Protein AF-A0A534MTS1-F1 (afdb_monomer_lite)

Secondary structure (DSSP, 8-state):
----SSSSS---------------S------EEEEEEEE-GGG-EEEEEEEETTEEEEEEE--SSS---EEEEEEEEEEEEEEEEE-TT--EEEEEEEEEEEEEEEEE--------S-SSS---S--

Sequence (127 aa):
MAAFVVAAMVFVPLGIVGTASAASPTRNLAPVVIGPVSTDRFGGGDFVGVKAGDALFGVRYGTTAHPNDVVIFAEYKRFLGGADIVDARGDHLATRGIPVYTVLAQSLSRFIEFRQVNATDGFDLTS

Radius of gyration: 24.83 Å; chains: 1; bounding box: 71×48×71 Å

Structure (mmCIF, N/CA/C/O backbone):
data_AF-A0A534MTS1-F1
#
_entry.id   AF-A0A534MTS1-F1
#
loop_
_atom_site.group_PDB
_atom_site.id
_atom_site.type_symbol
_atom_site.label_atom_id
_atom_site.label_alt_id
_atom_site.label_comp_id
_atom_site.label_asym_id
_atom_site.label_entity_id
_atom_site.label_seq_id
_atom_site.pdbx_PDB_ins_code
_atom_site.Cartn_x
_atom_site.Cartn_y
_atom_site.Cartn_z
_atom_site.occupancy
_atom_site.B_iso_or_equiv
_atom_site.auth_seq_id
_atom_site.auth_comp_id
_atom_site.auth_asym_id
_atom_site.auth_atom_id
_atom_site.pdbx_PDB_model_num
ATOM 1 N N . MET A 1 1 ? 51.412 -31.009 16.723 1.00 38.75 1 MET A N 1
ATOM 2 C CA . MET A 1 1 ? 51.266 -30.601 15.311 1.00 38.75 1 MET A CA 1
ATOM 3 C C . MET A 1 1 ? 49.807 -30.790 14.922 1.00 38.75 1 MET A C 1
ATOM 5 O O . MET A 1 1 ? 49.416 -31.880 14.544 1.00 38.75 1 MET A O 1
ATOM 9 N N . ALA A 1 2 ? 48.988 -29.764 15.139 1.00 34.81 2 ALA A N 1
ATOM 10 C CA . ALA A 1 2 ? 47.583 -29.719 14.734 1.00 34.81 2 ALA A CA 1
ATOM 11 C C . ALA A 1 2 ? 47.332 -28.294 14.231 1.00 34.81 2 ALA A C 1
ATOM 13 O O . ALA A 1 2 ? 46.774 -27.446 14.918 1.00 34.81 2 ALA A O 1
ATOM 14 N N . ALA A 1 3 ? 47.919 -28.008 13.074 1.00 44.94 3 ALA A N 1
ATOM 15 C CA . ALA A 1 3 ? 47.642 -26.813 12.299 1.00 44.94 3 ALA A CA 1
ATOM 16 C C . ALA A 1 3 ? 46.619 -27.195 11.222 1.00 44.94 3 ALA A C 1
ATOM 18 O O . ALA A 1 3 ? 46.669 -28.314 10.720 1.00 44.94 3 ALA A O 1
ATOM 19 N N . PHE A 1 4 ? 45.758 -26.241 10.863 1.00 45.22 4 PHE A N 1
ATOM 20 C CA . PHE A 1 4 ? 44.795 -26.271 9.752 1.00 45.22 4 PHE A CA 1
ATOM 21 C C . PHE A 1 4 ? 43.437 -26.947 9.981 1.00 45.22 4 PHE A C 1
ATOM 23 O O . PHE A 1 4 ? 43.158 -27.980 9.390 1.00 45.22 4 PHE A O 1
ATOM 30 N N . VAL A 1 5 ? 42.524 -26.278 10.703 1.00 46.72 5 VAL A N 1
ATOM 31 C CA . VAL A 1 5 ? 41.071 -26.377 10.399 1.00 46.72 5 VAL A CA 1
ATOM 32 C C . VAL A 1 5 ? 40.339 -25.012 10.416 1.00 46.72 5 VAL A C 1
ATOM 34 O O . VAL A 1 5 ? 39.176 -24.927 10.050 1.00 46.72 5 VAL A O 1
ATOM 37 N N . VAL A 1 6 ? 40.984 -23.883 10.738 1.00 46.72 6 VAL A N 1
ATOM 38 C CA . VAL A 1 6 ? 40.251 -22.605 10.946 1.00 46.72 6 VAL A CA 1
ATOM 39 C C . VAL A 1 6 ? 40.019 -21.771 9.664 1.00 46.72 6 VAL A C 1
ATOM 41 O O . VAL A 1 6 ? 39.351 -20.746 9.704 1.00 46.72 6 VAL A O 1
ATOM 44 N N . ALA A 1 7 ? 40.478 -22.197 8.486 1.00 42.94 7 ALA A N 1
ATOM 45 C CA . ALA A 1 7 ? 40.510 -21.327 7.297 1.00 42.94 7 ALA A CA 1
ATOM 46 C C . ALA A 1 7 ? 39.440 -21.605 6.214 1.00 42.94 7 ALA A C 1
ATOM 48 O O . ALA A 1 7 ? 39.668 -21.271 5.056 1.00 42.94 7 ALA A O 1
ATOM 49 N N . ALA A 1 8 ? 38.290 -22.208 6.545 1.00 45.56 8 ALA A N 1
ATOM 50 C CA . ALA A 1 8 ? 37.270 -22.571 5.540 1.00 45.56 8 ALA A CA 1
ATOM 51 C C . ALA A 1 8 ? 35.892 -21.893 5.703 1.00 45.56 8 ALA A C 1
ATOM 53 O O . ALA A 1 8 ? 34.987 -22.181 4.927 1.00 45.56 8 ALA A O 1
ATOM 54 N N . MET A 1 9 ? 35.710 -20.977 6.664 1.00 39.56 9 MET A N 1
ATOM 55 C CA . MET A 1 9 ? 34.410 -20.315 6.904 1.00 39.56 9 MET A CA 1
ATOM 56 C C . MET A 1 9 ? 34.397 -18.794 6.691 1.00 39.56 9 MET A C 1
ATOM 58 O O . MET A 1 9 ? 33.405 -18.141 6.999 1.00 39.56 9 MET A O 1
ATOM 62 N N . VAL A 1 10 ? 35.457 -18.217 6.116 1.00 44.12 10 VAL A N 1
ATOM 63 C CA . VAL A 1 10 ? 35.517 -16.780 5.785 1.00 44.12 10 VAL A CA 1
ATOM 64 C C . VAL A 1 10 ? 35.677 -16.593 4.277 1.00 44.12 10 VAL A C 1
ATOM 66 O O . VAL A 1 10 ? 36.637 -16.015 3.790 1.00 44.12 10 VAL A O 1
ATOM 69 N N . PHE A 1 11 ? 34.714 -17.113 3.525 1.00 40.34 11 PHE A N 1
ATOM 70 C CA . PHE A 1 11 ? 34.435 -16.665 2.162 1.00 40.34 11 PHE A CA 1
ATOM 71 C C . PHE A 1 11 ? 32.925 -16.478 2.036 1.00 40.34 11 PHE A C 1
ATOM 73 O O . PHE A 1 11 ? 32.231 -17.203 1.330 1.00 40.34 11 PHE A O 1
ATOM 80 N N . VAL A 1 12 ? 32.402 -15.489 2.767 1.00 47.72 12 VAL A N 1
ATOM 81 C CA . VAL A 1 12 ? 31.161 -14.835 2.347 1.00 47.72 12 VAL A CA 1
ATOM 82 C C . VAL A 1 12 ? 31.490 -14.202 0.996 1.00 47.72 12 VAL A C 1
ATOM 84 O O . VAL A 1 12 ? 32.413 -13.383 0.943 1.00 47.72 12 VAL A O 1
ATOM 87 N N . PRO A 1 13 ? 30.822 -14.570 -0.108 1.00 47.72 13 PRO A N 1
ATOM 88 C CA . PRO A 1 13 ? 31.046 -13.874 -1.356 1.00 47.72 13 PRO A CA 1
ATOM 89 C C . PRO A 1 13 ? 30.561 -12.436 -1.160 1.00 47.72 13 PRO A C 1
ATOM 91 O O . PRO A 1 13 ? 29.363 -12.165 -1.121 1.00 47.72 13 PRO A O 1
ATOM 94 N N . LEU A 1 14 ? 31.507 -11.500 -1.056 1.00 50.38 14 LEU A N 1
ATOM 95 C CA . LEU A 1 14 ? 31.320 -10.061 -1.272 1.00 50.38 14 LEU A CA 1
ATOM 96 C C . LEU A 1 14 ? 31.020 -9.797 -2.761 1.00 50.38 14 LEU A C 1
ATOM 98 O O . LEU A 1 14 ? 31.646 -8.974 -3.418 1.00 50.38 14 LEU A O 1
ATOM 102 N N . GLY A 1 15 ? 30.057 -10.534 -3.309 1.00 42.66 15 GLY A N 1
ATOM 103 C CA . GLY A 1 15 ? 29.526 -10.368 -4.650 1.00 42.66 15 GLY A CA 1
ATOM 104 C C . GLY A 1 15 ? 28.325 -9.437 -4.623 1.00 42.66 15 GLY A C 1
ATOM 105 O O . GLY A 1 15 ? 27.246 -9.825 -5.057 1.00 42.66 15 GLY A O 1
ATOM 106 N N . ILE A 1 16 ? 28.488 -8.212 -4.114 1.00 50.66 16 ILE A N 1
ATOM 107 C CA . ILE A 1 16 ? 27.554 -7.132 -4.452 1.00 50.66 16 ILE A CA 1
ATOM 108 C C . ILE A 1 16 ? 27.946 -6.682 -5.860 1.00 50.66 16 ILE A C 1
ATOM 110 O O . ILE A 1 16 ? 28.672 -5.711 -6.060 1.00 50.66 16 ILE A O 1
ATOM 114 N N . VAL A 1 17 ? 27.525 -7.477 -6.843 1.00 46.84 17 VAL A N 1
ATOM 115 C CA . VAL A 1 17 ? 27.539 -7.094 -8.253 1.00 46.84 17 VAL A CA 1
ATOM 116 C C . VAL A 1 17 ? 26.692 -5.828 -8.363 1.00 46.84 17 VAL A C 1
ATOM 118 O O . VAL A 1 17 ? 25.575 -5.776 -7.846 1.00 46.84 17 VAL A O 1
ATOM 121 N N . GLY A 1 18 ? 27.280 -4.787 -8.953 1.00 45.81 18 GLY A N 1
ATOM 122 C CA . GLY A 1 18 ? 26.761 -3.424 -8.949 1.00 45.81 18 GLY A CA 1
ATOM 123 C C . GLY A 1 18 ? 25.268 -3.348 -9.259 1.00 45.81 18 GLY A C 1
ATOM 124 O O . GLY A 1 18 ? 24.800 -3.807 -10.298 1.00 45.81 18 GLY A O 1
ATOM 125 N N . THR A 1 19 ? 24.511 -2.726 -8.358 1.00 49.38 19 THR A N 1
ATOM 126 C CA . THR A 1 19 ? 23.128 -2.353 -8.632 1.00 49.38 19 THR A CA 1
ATOM 127 C C . THR A 1 19 ? 23.145 -1.223 -9.655 1.00 49.38 19 THR A C 1
ATOM 129 O O . THR A 1 19 ? 23.288 -0.054 -9.293 1.00 49.38 19 THR A O 1
ATOM 132 N N . ALA A 1 20 ? 23.004 -1.552 -10.938 1.00 46.97 20 ALA A N 1
ATOM 133 C CA . ALA A 1 20 ? 22.592 -0.565 -11.922 1.00 46.97 20 ALA A CA 1
ATOM 134 C C . ALA A 1 20 ? 21.209 -0.046 -11.490 1.00 46.97 20 ALA A C 1
ATOM 136 O O . ALA A 1 20 ? 20.195 -0.735 -11.610 1.00 46.97 20 ALA A O 1
ATOM 137 N N . SER A 1 21 ? 21.176 1.150 -10.900 1.00 48.97 21 SER A N 1
ATOM 138 C CA . SER A 1 21 ? 19.931 1.840 -10.576 1.00 48.97 21 SER A CA 1
ATOM 139 C C . SER A 1 21 ? 19.308 2.318 -11.884 1.00 48.97 21 SER A C 1
ATOM 141 O O . SER A 1 21 ? 19.618 3.398 -12.375 1.00 48.97 21 SER A O 1
ATOM 143 N N . ALA A 1 22 ? 18.413 1.514 -12.456 1.00 52.28 22 ALA A N 1
ATOM 144 C CA . ALA A 1 22 ? 17.548 1.919 -13.563 1.00 52.28 22 ALA A CA 1
ATOM 145 C C . ALA A 1 22 ? 16.346 2.751 -13.064 1.00 52.28 22 ALA A C 1
ATOM 147 O O . ALA A 1 22 ? 15.226 2.611 -13.558 1.00 52.28 22 ALA A O 1
ATOM 148 N N . ALA A 1 23 ? 16.539 3.579 -12.032 1.00 57.41 23 ALA A N 1
ATOM 149 C CA . ALA A 1 23 ? 15.511 4.506 -11.588 1.00 57.41 23 ALA A CA 1
ATOM 150 C C . ALA A 1 23 ? 15.389 5.629 -12.627 1.00 57.41 23 ALA A C 1
ATOM 152 O O . ALA A 1 23 ? 16.346 6.364 -12.864 1.00 57.41 23 ALA A O 1
ATOM 153 N N . SER A 1 24 ? 14.220 5.766 -13.261 1.00 56.28 24 SER A N 1
ATOM 154 C CA . SER A 1 24 ? 13.962 6.890 -14.165 1.00 56.28 24 SER A CA 1
ATOM 155 C C . SER A 1 24 ? 14.163 8.222 -13.423 1.00 56.28 24 SER A C 1
ATOM 157 O O . SER A 1 24 ? 13.580 8.398 -12.350 1.00 56.28 24 SER A O 1
ATOM 159 N N . PRO A 1 25 ? 14.929 9.178 -13.985 1.00 57.19 25 PRO A N 1
ATOM 160 C CA . PRO A 1 25 ? 15.266 10.437 -13.315 1.00 57.19 25 PRO A CA 1
ATOM 161 C C . PRO A 1 25 ? 14.071 11.393 -13.149 1.00 57.19 25 PRO A C 1
ATOM 163 O O . PRO A 1 25 ? 14.169 12.381 -12.429 1.00 57.19 25 PRO A O 1
ATOM 166 N N . THR A 1 26 ? 12.924 11.101 -13.770 1.00 63.22 26 THR A N 1
ATOM 167 C CA . THR A 1 26 ? 11.720 11.941 -13.728 1.00 63.22 26 THR A CA 1
ATOM 168 C C . THR A 1 26 ? 10.575 11.197 -13.038 1.00 63.22 26 THR A C 1
ATOM 170 O O . THR A 1 26 ? 9.680 10.662 -13.689 1.00 63.22 26 THR A O 1
ATOM 173 N N . ARG A 1 27 ? 10.598 11.121 -11.702 1.00 70.25 27 ARG A N 1
ATOM 174 C CA . ARG A 1 27 ? 9.444 10.643 -10.918 1.00 70.25 27 ARG A CA 1
ATOM 175 C C . ARG A 1 27 ? 8.586 11.832 -10.494 1.00 70.25 27 ARG A C 1
ATOM 177 O O . ARG A 1 27 ? 9.080 12.742 -9.837 1.00 70.25 27 ARG A O 1
ATOM 184 N N . ASN A 1 28 ? 7.294 11.795 -10.817 1.00 80.44 28 ASN A N 1
ATOM 185 C CA . ASN A 1 28 ? 6.330 12.709 -10.214 1.00 80.44 28 ASN A CA 1
ATOM 186 C C . ASN A 1 28 ? 6.113 12.308 -8.747 1.00 80.44 28 ASN A C 1
ATOM 188 O O . ASN A 1 28 ? 5.611 11.219 -8.464 1.00 80.44 28 ASN A O 1
ATOM 192 N N . LEU A 1 29 ? 6.524 13.182 -7.829 1.00 88.38 29 LEU A N 1
ATOM 193 C CA . LEU A 1 29 ? 6.405 12.992 -6.382 1.00 88.38 29 LEU A CA 1
ATOM 194 C C . LEU A 1 29 ? 5.263 13.816 -5.774 1.00 88.38 29 LEU A C 1
ATOM 196 O O . LEU A 1 29 ? 5.172 13.904 -4.552 1.00 88.38 29 LEU A O 1
ATOM 200 N N . ALA A 1 30 ? 4.397 14.418 -6.597 1.00 94.50 30 ALA A N 1
ATOM 201 C CA . ALA A 1 30 ? 3.205 15.088 -6.100 1.00 94.50 30 ALA A CA 1
ATOM 202 C C . ALA A 1 30 ? 2.332 14.077 -5.328 1.00 94.50 30 ALA A C 1
ATOM 204 O O . ALA A 1 30 ? 1.976 13.034 -5.890 1.00 94.50 30 ALA A O 1
ATOM 205 N N . PRO A 1 31 ? 2.013 14.344 -4.049 1.00 94.62 31 PRO A N 1
ATOM 206 C CA . PRO A 1 31 ? 1.224 13.431 -3.243 1.00 94.62 31 PRO A CA 1
ATOM 207 C C . PRO A 1 31 ? -0.230 13.415 -3.715 1.00 94.62 31 PRO A C 1
ATOM 209 O O . PRO A 1 31 ? -0.831 14.457 -3.973 1.00 94.62 31 PRO A O 1
ATOM 212 N N . VAL A 1 32 ? -0.807 12.221 -3.779 1.00 96.44 32 VAL A N 1
ATOM 213 C CA . VAL A 1 32 ? -2.218 11.987 -4.084 1.00 96.44 32 VAL A CA 1
ATOM 214 C C . VAL A 1 32 ? -2.839 11.242 -2.915 1.00 96.44 32 VAL A C 1
ATOM 216 O O . VAL A 1 32 ? -2.359 10.175 -2.529 1.00 96.44 32 VAL A O 1
ATOM 219 N N . VAL A 1 33 ? -3.907 11.805 -2.355 1.00 97.12 33 VAL A N 1
ATOM 220 C CA . VAL A 1 33 ? -4.706 11.142 -1.321 1.00 97.12 33 VAL A CA 1
ATOM 221 C C . VAL A 1 33 ? -5.595 10.093 -1.983 1.00 97.12 33 VAL A C 1
ATOM 223 O O . VAL A 1 33 ? -6.220 10.350 -3.011 1.00 97.12 33 VAL A O 1
ATOM 226 N N . ILE A 1 34 ? -5.635 8.906 -1.395 1.00 95.44 34 ILE A N 1
ATOM 227 C CA . ILE A 1 34 ? -6.459 7.781 -1.819 1.00 95.44 34 ILE A CA 1
ATOM 228 C C . ILE A 1 34 ? -7.447 7.484 -0.697 1.00 95.44 34 ILE A C 1
ATOM 230 O O . ILE A 1 34 ? -7.060 7.414 0.469 1.00 95.44 34 ILE A O 1
ATOM 234 N N . GLY A 1 35 ? -8.698 7.236 -1.065 1.00 91.81 35 GLY A N 1
ATOM 235 C CA . GLY A 1 35 ? -9.696 6.698 -0.156 1.00 91.81 35 GLY A CA 1
ATOM 236 C C . GLY A 1 35 ? -10.695 7.721 0.394 1.00 91.81 35 GLY A C 1
ATOM 237 O O . GLY A 1 35 ? -10.551 8.921 0.152 1.00 91.81 35 GLY A O 1
ATOM 238 N N . PRO A 1 36 ? -11.719 7.236 1.118 1.00 93.69 36 PRO A N 1
ATOM 239 C CA . PRO A 1 36 ? -11.899 5.836 1.512 1.00 93.69 36 PRO A CA 1
ATOM 240 C C . PRO A 1 36 ? -12.243 4.924 0.329 1.00 93.69 36 PRO A C 1
ATOM 242 O O . PRO A 1 36 ? -13.067 5.276 -0.512 1.00 93.69 36 PRO A O 1
ATOM 245 N N . VAL A 1 37 ? -11.581 3.769 0.244 1.00 96.06 37 VAL A N 1
ATOM 246 C CA . VAL A 1 37 ? -11.873 2.732 -0.758 1.00 96.06 37 VAL A CA 1
ATOM 247 C C . VAL A 1 37 ? -11.799 1.349 -0.126 1.00 96.06 37 VAL A C 1
ATOM 249 O O . VAL A 1 37 ? -10.922 1.083 0.700 1.00 96.06 37 VAL A O 1
ATOM 252 N N . SER A 1 38 ? -12.696 0.461 -0.544 1.00 96.25 38 SER A N 1
ATOM 253 C CA . SER A 1 38 ? -12.702 -0.924 -0.083 1.00 96.25 38 SER A CA 1
ATOM 254 C C . SER A 1 38 ? -11.512 -1.710 -0.617 1.00 96.25 38 SER A C 1
ATOM 256 O O . SER A 1 38 ? -11.022 -1.478 -1.726 1.00 96.25 38 SER A O 1
ATOM 258 N N . THR A 1 39 ? -11.032 -2.651 0.190 1.00 94.62 39 THR A N 1
ATOM 259 C CA . THR A 1 39 ? -9.871 -3.482 -0.119 1.00 94.62 39 THR A CA 1
ATOM 260 C C . THR A 1 39 ? -10.033 -4.884 0.455 1.00 94.62 39 THR A C 1
ATOM 262 O O . THR A 1 39 ? -10.752 -5.092 1.426 1.00 94.62 39 THR A O 1
ATOM 265 N N . ASP A 1 40 ? -9.332 -5.841 -0.142 1.00 94.75 40 ASP A N 1
ATOM 266 C CA . ASP A 1 40 ? -9.086 -7.193 0.364 1.00 94.75 40 ASP A CA 1
ATOM 267 C C . ASP A 1 40 ? -7.742 -7.297 1.118 1.00 94.75 40 ASP A C 1
ATOM 269 O O . ASP A 1 40 ? -7.444 -8.304 1.769 1.00 94.75 40 ASP A O 1
ATOM 273 N N . ARG A 1 41 ? -6.918 -6.239 1.079 1.00 90.12 41 ARG A N 1
ATOM 274 C CA . ARG A 1 41 ? -5.589 -6.229 1.693 1.00 90.12 41 ARG A CA 1
ATOM 275 C C . ARG A 1 41 ? -5.677 -6.414 3.200 1.00 90.12 41 ARG A C 1
ATOM 277 O O . ARG A 1 41 ? -6.502 -5.822 3.898 1.00 90.12 41 ARG A O 1
ATOM 284 N N . PHE A 1 42 ? -4.742 -7.210 3.710 1.00 91.88 42 PHE A N 1
ATOM 285 C CA . PHE A 1 42 ? -4.588 -7.495 5.133 1.00 91.88 42 PHE A CA 1
ATOM 286 C C . PHE A 1 42 ? -5.843 -8.105 5.788 1.00 91.88 42 PHE A C 1
ATOM 288 O O . PHE A 1 42 ? -5.994 -7.965 6.990 1.00 91.88 42 PHE A O 1
ATOM 295 N N . GLY A 1 43 ? -6.747 -8.759 5.052 1.00 90.62 43 GLY A N 1
ATOM 296 C CA . GLY A 1 43 ? -7.994 -9.310 5.615 1.00 90.62 43 GLY A CA 1
ATOM 297 C C . GLY A 1 43 ? -9.236 -8.452 5.358 1.00 90.62 43 GLY A C 1
ATOM 298 O O . GLY A 1 43 ? -10.329 -8.808 5.791 1.00 90.62 43 GLY A O 1
ATOM 299 N N . GLY A 1 44 ? -9.075 -7.350 4.626 1.00 93.62 44 GLY A N 1
ATOM 300 C CA . GLY A 1 44 ? -10.160 -6.550 4.078 1.00 93.62 44 GLY A CA 1
ATOM 301 C C . GLY A 1 44 ? -10.694 -5.444 4.987 1.00 93.62 44 GLY A C 1
ATOM 302 O O . GLY A 1 44 ? -10.197 -5.224 6.092 1.00 93.62 44 GLY A O 1
ATOM 303 N N . GLY A 1 45 ? -11.696 -4.720 4.495 1.00 95.50 45 GLY A N 1
ATOM 304 C CA . GLY A 1 45 ? -12.204 -3.480 5.087 1.00 95.50 45 GLY A CA 1
ATOM 305 C C . GLY A 1 45 ? -12.029 -2.321 4.113 1.00 95.50 45 GLY A C 1
ATOM 306 O O . GLY A 1 45 ? -12.007 -2.533 2.900 1.00 95.50 45 GLY A O 1
ATOM 307 N N . ASP A 1 46 ? -11.858 -1.115 4.639 1.00 97.19 46 ASP A N 1
ATOM 308 C CA . ASP A 1 46 ? -11.571 0.072 3.834 1.00 97.19 46 ASP A CA 1
ATOM 309 C C . ASP A 1 46 ? -10.176 0.604 4.165 1.00 97.19 46 ASP A C 1
ATOM 311 O O . ASP A 1 46 ? -9.623 0.339 5.238 1.00 97.19 46 ASP A O 1
ATOM 315 N N . PHE A 1 47 ? -9.577 1.357 3.244 1.00 96.00 47 PHE A N 1
ATOM 316 C CA . PHE A 1 47 ? -8.334 2.068 3.519 1.00 96.00 47 PHE A CA 1
ATOM 317 C C . PHE A 1 47 ? -8.350 3.506 3.010 1.00 96.00 47 PHE A C 1
ATOM 319 O O . PHE A 1 47 ? -9.018 3.855 2.032 1.00 96.00 47 PHE A O 1
ATOM 326 N N . VAL A 1 48 ? -7.547 4.323 3.684 1.00 97.81 48 VAL A N 1
ATOM 327 C CA . VAL A 1 48 ? -7.160 5.670 3.268 1.00 97.81 48 VAL A CA 1
ATOM 328 C C . VAL A 1 48 ? -5.642 5.754 3.230 1.00 97.81 48 VAL A C 1
ATOM 330 O O . VAL A 1 48 ? -4.954 5.075 3.992 1.00 97.81 48 VAL A O 1
ATOM 333 N N . GLY A 1 49 ? -5.086 6.573 2.350 1.00 97.00 49 GLY A N 1
ATOM 334 C CA . GLY A 1 49 ? -3.640 6.699 2.249 1.00 97.00 49 GLY A CA 1
ATOM 335 C C . GLY A 1 49 ? -3.183 7.848 1.377 1.00 97.00 49 GLY A C 1
ATOM 336 O O . GLY A 1 49 ? -3.979 8.600 0.824 1.00 97.00 49 GLY A O 1
ATOM 337 N N . VAL A 1 50 ? -1.870 7.969 1.250 1.00 97.44 50 VAL A N 1
ATOM 338 C CA . VAL A 1 50 ? -1.203 8.947 0.399 1.00 97.44 50 VAL A CA 1
ATOM 339 C C . VAL A 1 50 ? -0.177 8.219 -0.450 1.00 97.44 50 VAL A C 1
ATOM 341 O O . VAL A 1 50 ? 0.639 7.450 0.061 1.00 97.44 50 VAL A O 1
ATOM 344 N N . LYS A 1 51 ? -0.208 8.476 -1.755 1.00 94.88 51 LYS A N 1
ATOM 345 C CA . LYS A 1 51 ? 0.755 7.953 -2.719 1.00 94.88 51 LYS A CA 1
ATOM 346 C C . LYS A 1 51 ? 1.581 9.088 -3.307 1.00 94.88 51 LYS A C 1
ATOM 348 O O . LYS A 1 51 ? 1.021 10.087 -3.740 1.00 94.88 51 LYS A O 1
ATOM 353 N N . ALA A 1 52 ? 2.895 8.912 -3.373 1.00 93.62 52 ALA A N 1
ATOM 354 C CA . ALA A 1 52 ? 3.815 9.811 -4.064 1.00 93.62 52 ALA A CA 1
ATOM 355 C C . ALA A 1 52 ? 4.809 8.973 -4.878 1.00 93.62 52 ALA A C 1
ATOM 357 O O . ALA A 1 52 ? 5.574 8.176 -4.329 1.00 93.62 52 ALA A O 1
ATOM 358 N N . GLY A 1 53 ? 4.780 9.110 -6.205 1.00 90.56 53 GLY A N 1
ATOM 359 C CA . GLY A 1 53 ? 5.520 8.222 -7.10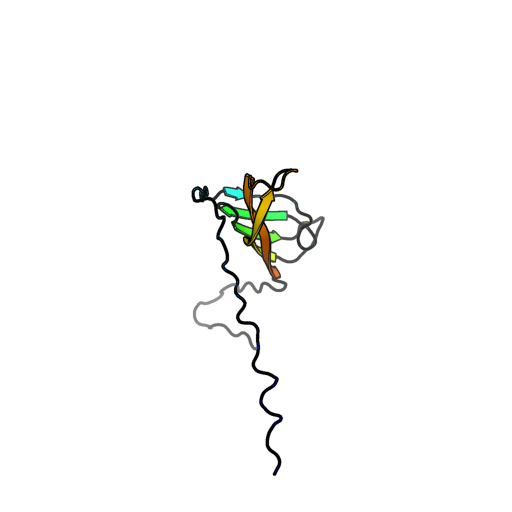3 1.00 90.56 53 GLY A CA 1
ATOM 360 C C . GLY A 1 53 ? 5.160 6.748 -6.871 1.00 90.56 53 GLY A C 1
ATOM 361 O O . GLY A 1 53 ? 3.994 6.362 -6.957 1.00 90.56 53 GLY A O 1
ATOM 362 N N . ASP A 1 54 ? 6.167 5.931 -6.549 1.00 90.25 54 ASP A N 1
ATOM 363 C CA . ASP A 1 54 ? 5.986 4.505 -6.242 1.00 90.25 54 ASP A CA 1
ATOM 364 C C . ASP A 1 54 ? 5.983 4.196 -4.732 1.00 90.25 54 ASP A C 1
ATOM 366 O O . ASP A 1 54 ? 6.162 3.038 -4.356 1.00 90.25 54 ASP A O 1
ATOM 370 N N . ALA A 1 55 ? 5.832 5.209 -3.874 1.00 93.00 55 ALA A N 1
ATOM 371 C CA . ALA A 1 55 ? 5.641 5.038 -2.437 1.00 93.00 55 ALA A CA 1
ATOM 372 C C . ALA A 1 55 ? 4.170 5.264 -2.066 1.00 93.00 55 ALA A C 1
ATOM 374 O O . ALA A 1 55 ? 3.537 6.196 -2.561 1.00 93.00 55 ALA A O 1
ATOM 375 N N . LEU A 1 56 ? 3.644 4.425 -1.182 1.00 95.25 56 LEU A N 1
ATOM 376 C CA . LEU A 1 56 ? 2.299 4.483 -0.626 1.00 95.25 56 LEU A CA 1
ATOM 377 C C . LEU A 1 56 ? 2.402 4.339 0.889 1.00 95.25 56 LEU A C 1
ATOM 379 O O . LEU A 1 56 ? 3.023 3.404 1.382 1.00 95.25 56 LEU A O 1
ATOM 383 N N . PHE A 1 57 ? 1.764 5.238 1.621 1.00 97.19 57 PHE A N 1
ATOM 384 C CA . PHE A 1 57 ? 1.507 5.084 3.047 1.00 97.19 57 PHE A CA 1
ATOM 385 C C . PHE A 1 57 ? -0.001 5.042 3.256 1.00 97.19 57 PHE A C 1
ATOM 387 O O . PHE A 1 57 ? -0.719 5.844 2.660 1.00 97.19 57 PHE A O 1
ATOM 394 N N . GLY A 1 58 ? -0.494 4.119 4.072 1.00 96.56 58 GLY A N 1
ATOM 395 C CA . GLY A 1 58 ? -1.924 3.943 4.252 1.00 96.56 58 GLY A CA 1
ATOM 396 C C . GLY A 1 58 ? -2.305 3.368 5.601 1.00 96.56 58 GLY A C 1
ATOM 397 O O . GLY A 1 58 ? -1.508 2.747 6.304 1.00 96.56 58 GLY A O 1
ATOM 398 N N . VAL A 1 59 ? -3.570 3.582 5.933 1.00 96.44 59 VAL A N 1
ATOM 399 C CA . VAL A 1 59 ? -4.248 3.018 7.090 1.00 96.44 59 VAL A CA 1
ATOM 400 C C . VAL A 1 59 ? -5.436 2.226 6.573 1.00 96.44 59 VAL A C 1
ATOM 402 O O . VAL A 1 59 ? -6.313 2.780 5.910 1.00 96.44 59 VAL A O 1
ATOM 405 N N . ARG A 1 60 ? -5.453 0.929 6.868 1.00 96.00 60 ARG A N 1
ATOM 406 C CA . ARG A 1 60 ? -6.581 0.029 6.629 1.00 96.00 60 ARG A CA 1
ATOM 407 C C . ARG A 1 60 ? -7.344 -0.126 7.938 1.00 96.00 60 ARG A C 1
ATOM 409 O O . ARG A 1 60 ? -6.726 -0.350 8.976 1.00 96.00 60 ARG A O 1
ATOM 416 N N . TYR A 1 61 ? -8.664 -0.043 7.899 1.00 94.81 61 TYR A N 1
ATOM 417 C CA . TYR A 1 61 ? -9.531 -0.205 9.066 1.00 94.81 61 TYR A CA 1
ATOM 418 C C . TYR A 1 61 ? -10.730 -1.100 8.739 1.00 94.81 61 TYR A C 1
ATOM 420 O O . TYR A 1 61 ? -11.090 -1.293 7.575 1.00 94.81 61 TYR A O 1
ATOM 428 N N . GLY A 1 62 ? -11.302 -1.713 9.775 1.00 93.25 62 GLY A N 1
ATOM 429 C CA . GLY A 1 62 ? -12.462 -2.583 9.637 1.00 93.25 62 GLY A CA 1
ATOM 430 C C . GLY A 1 62 ? -13.739 -1.833 9.261 1.00 93.25 62 GLY A C 1
ATOM 431 O O . GLY A 1 62 ? -13.913 -0.657 9.570 1.00 93.25 62 GLY A O 1
ATOM 432 N N . THR A 1 63 ? -14.658 -2.547 8.624 1.00 93.69 63 THR A N 1
ATOM 433 C CA . THR A 1 63 ? -16.021 -2.092 8.321 1.00 93.69 63 THR A CA 1
ATOM 434 C C . THR A 1 63 ? -17.036 -3.026 8.976 1.00 93.69 63 THR A C 1
ATOM 436 O O . THR A 1 63 ? -16.671 -4.061 9.532 1.00 93.69 63 THR A O 1
ATOM 439 N N . THR A 1 64 ? -18.329 -2.707 8.893 1.00 92.69 64 THR A N 1
ATOM 440 C CA . THR A 1 64 ? -19.392 -3.602 9.389 1.00 92.69 64 THR A CA 1
ATOM 441 C C . THR A 1 64 ? -19.376 -4.971 8.705 1.00 92.69 64 THR A C 1
ATOM 443 O O . THR A 1 64 ? -19.683 -5.971 9.345 1.00 92.69 64 THR A O 1
ATOM 446 N N . ALA A 1 65 ? -18.987 -5.030 7.427 1.00 91.88 65 ALA A N 1
ATOM 447 C CA . ALA A 1 65 ? -18.846 -6.278 6.678 1.00 91.88 65 ALA A CA 1
ATOM 448 C C . ALA A 1 65 ? -17.519 -7.008 6.958 1.00 91.88 65 ALA A C 1
ATOM 450 O O . ALA A 1 65 ? -17.459 -8.227 6.829 1.00 91.88 65 ALA A O 1
ATOM 451 N N . HIS A 1 66 ? -16.465 -6.277 7.337 1.00 90.62 66 HIS A N 1
ATOM 452 C CA . HIS A 1 66 ? -15.132 -6.815 7.622 1.00 90.62 66 HIS A CA 1
ATOM 453 C C . HIS A 1 66 ? -14.602 -6.235 8.942 1.00 90.62 66 HIS A C 1
ATOM 455 O O . HIS A 1 66 ? -13.845 -5.258 8.914 1.00 90.62 66 HIS A O 1
ATOM 461 N N . PRO A 1 67 ? -15.000 -6.788 10.103 1.00 87.88 67 PRO A N 1
ATOM 462 C CA . PRO A 1 67 ? -14.597 -6.271 11.405 1.00 87.88 67 PRO A CA 1
ATOM 463 C C . PRO A 1 67 ? -13.132 -6.630 11.684 1.00 87.88 67 PRO A C 1
ATOM 465 O O . PRO A 1 67 ? -12.828 -7.670 12.259 1.00 87.88 67 PRO A O 1
ATOM 468 N N . ASN A 1 68 ? -12.219 -5.766 11.245 1.00 88.75 68 ASN A N 1
ATOM 469 C CA . ASN A 1 68 ? -10.780 -5.919 11.436 1.00 88.75 68 ASN A CA 1
ATOM 470 C C . ASN A 1 68 ? -10.174 -4.765 12.253 1.00 88.75 68 ASN A C 1
ATOM 472 O O . ASN A 1 68 ? -10.648 -3.628 12.191 1.00 88.75 68 ASN A O 1
ATOM 476 N N . ASP A 1 69 ? -9.052 -5.052 12.918 1.00 90.06 69 ASP A N 1
ATOM 477 C CA . ASP A 1 69 ? -8.198 -4.067 13.598 1.00 90.06 69 ASP A CA 1
ATOM 478 C C . ASP A 1 69 ? -7.596 -3.043 12.627 1.00 90.06 69 ASP A C 1
ATOM 480 O O . ASP A 1 69 ? -7.530 -3.276 11.419 1.00 90.06 69 ASP A O 1
ATOM 484 N N . VAL A 1 70 ? -7.087 -1.920 13.136 1.00 93.00 70 VAL A N 1
ATOM 485 C CA . VAL A 1 70 ? -6.387 -0.940 12.294 1.00 93.00 70 VAL A CA 1
ATOM 486 C C . VAL A 1 70 ? -5.011 -1.476 11.899 1.00 93.00 70 VAL A C 1
ATOM 488 O O . VAL A 1 70 ? -4.233 -1.897 12.751 1.00 93.00 70 VAL A O 1
ATOM 491 N N . VAL A 1 71 ? -4.674 -1.408 10.612 1.00 95.12 71 VAL A N 1
ATOM 492 C CA . VAL A 1 71 ? -3.336 -1.716 10.094 1.00 95.12 71 VAL A CA 1
ATOM 493 C C . VAL A 1 71 ? -2.746 -0.473 9.451 1.00 95.12 71 VAL A C 1
ATOM 495 O O . VAL A 1 71 ? -3.304 0.063 8.494 1.00 95.12 71 VAL A O 1
ATOM 498 N N . ILE A 1 72 ? -1.587 -0.043 9.942 1.00 95.75 72 ILE A N 1
ATOM 499 C CA . ILE A 1 72 ? -0.772 0.990 9.298 1.00 95.75 72 ILE A CA 1
ATOM 500 C C . ILE A 1 72 ? 0.228 0.286 8.394 1.00 95.75 72 ILE A C 1
ATOM 502 O O . ILE A 1 72 ? 0.899 -0.652 8.827 1.00 95.75 72 ILE A O 1
ATOM 506 N N . PHE A 1 73 ? 0.347 0.725 7.146 1.00 95.88 73 PHE A N 1
ATOM 507 C CA . PHE A 1 73 ? 1.283 0.131 6.206 1.00 95.88 73 PHE A CA 1
ATOM 508 C C . PHE A 1 73 ? 1.981 1.166 5.328 1.00 95.88 73 PHE A C 1
ATOM 510 O O . PHE A 1 73 ? 1.445 2.226 5.010 1.00 95.88 73 PHE A O 1
ATOM 517 N N . ALA A 1 74 ? 3.189 0.814 4.907 1.00 96.38 74 ALA A N 1
ATOM 518 C CA . ALA A 1 74 ? 3.957 1.515 3.899 1.00 96.38 74 ALA A CA 1
ATOM 519 C C . ALA A 1 74 ? 4.370 0.521 2.815 1.00 96.38 74 ALA A C 1
ATOM 521 O O . ALA A 1 74 ? 4.867 -0.565 3.103 1.00 96.38 74 ALA A O 1
ATOM 522 N N . GLU A 1 75 ? 4.186 0.901 1.564 1.00 94.12 75 GLU A N 1
ATOM 523 C CA . GLU A 1 75 ? 4.598 0.143 0.397 1.00 94.12 75 GLU A CA 1
ATOM 524 C C . GLU A 1 75 ? 5.489 1.016 -0.466 1.00 94.12 75 GLU A C 1
ATOM 526 O O . GLU A 1 75 ? 5.210 2.194 -0.679 1.00 94.12 75 GLU A O 1
ATOM 531 N N . TYR A 1 76 ? 6.571 0.448 -0.976 1.00 91.62 76 TYR A N 1
ATOM 532 C CA . TYR A 1 76 ? 7.413 1.164 -1.914 1.00 91.62 76 TYR A CA 1
ATOM 533 C C . TYR A 1 76 ? 8.101 0.211 -2.884 1.00 91.62 76 TYR A C 1
ATOM 535 O O . TYR A 1 76 ? 8.505 -0.903 -2.539 1.00 91.62 76 TYR A O 1
ATOM 543 N N . LYS A 1 77 ? 8.247 0.672 -4.125 1.00 89.38 77 LYS A N 1
ATOM 544 C CA . LYS A 1 77 ? 8.935 -0.070 -5.182 1.00 89.38 77 LYS A CA 1
ATOM 545 C C . LYS A 1 77 ? 10.445 0.147 -5.127 1.00 89.38 77 LYS A C 1
ATOM 547 O O . LYS A 1 77 ? 10.923 1.278 -5.270 1.00 89.38 77 LYS A O 1
ATOM 552 N N . ARG A 1 78 ? 11.186 -0.951 -5.000 1.00 85.31 78 ARG A N 1
ATOM 553 C CA . ARG A 1 78 ? 12.628 -1.069 -5.262 1.00 85.31 78 ARG A CA 1
ATOM 554 C C . ARG A 1 78 ? 12.874 -1.805 -6.578 1.00 85.31 78 ARG A C 1
ATOM 556 O O . ARG A 1 78 ? 11.943 -2.311 -7.200 1.00 85.31 78 ARG A O 1
ATOM 563 N N . PHE A 1 79 ? 14.137 -1.870 -6.984 1.00 85.19 79 PHE A N 1
ATOM 564 C CA . PHE A 1 79 ? 14.582 -2.687 -8.106 1.00 85.19 79 PHE A CA 1
ATOM 565 C C . PHE A 1 79 ? 15.674 -3.651 -7.640 1.00 85.19 79 PHE A C 1
ATOM 567 O O . PHE A 1 79 ? 16.664 -3.211 -7.053 1.00 85.19 79 PHE A O 1
ATOM 574 N N . LEU A 1 80 ? 15.495 -4.953 -7.879 1.00 84.12 80 LEU A N 1
ATOM 575 C CA . LEU A 1 80 ? 16.523 -5.971 -7.626 1.00 84.12 80 LEU A CA 1
ATOM 576 C C . LEU A 1 80 ? 17.408 -6.112 -8.869 1.00 84.12 80 LEU A C 1
ATOM 578 O O . LEU A 1 80 ? 17.329 -7.092 -9.602 1.00 84.12 80 LEU A O 1
ATOM 582 N N . GLY A 1 81 ? 18.211 -5.082 -9.131 1.00 82.81 81 GLY A N 1
ATOM 583 C CA . GLY A 1 81 ? 19.052 -5.014 -10.326 1.00 82.81 81 GLY A CA 1
ATOM 584 C C . GLY A 1 81 ? 18.263 -4.741 -11.609 1.00 82.81 81 GLY A C 1
ATOM 585 O O . GLY A 1 81 ? 17.145 -4.213 -11.576 1.00 82.81 81 GLY A O 1
ATOM 586 N N . GLY A 1 82 ? 18.875 -5.073 -12.746 1.00 85.00 82 GLY A N 1
ATOM 587 C CA . GLY A 1 82 ? 18.316 -4.873 -14.079 1.00 85.00 82 GLY A CA 1
ATOM 588 C C . GLY A 1 82 ? 18.437 -6.120 -14.947 1.00 85.00 82 GLY A C 1
ATOM 589 O O . GLY A 1 82 ? 19.336 -6.932 -14.755 1.00 85.00 82 GLY A O 1
ATOM 590 N N . ALA A 1 83 ? 17.509 -6.260 -15.885 1.00 88.12 83 ALA A N 1
ATOM 591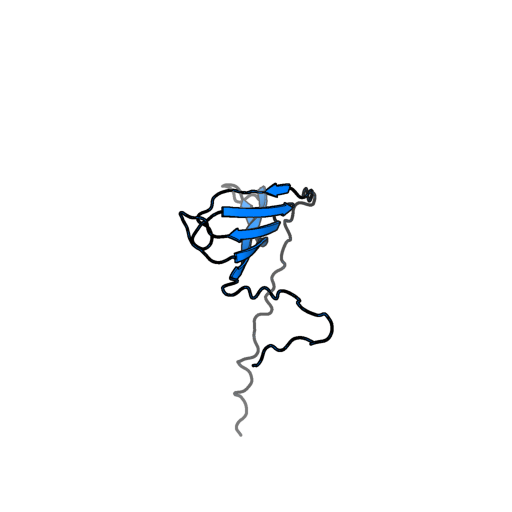 C CA . ALA A 1 83 ? 17.523 -7.260 -16.935 1.00 88.12 83 ALA A CA 1
ATOM 592 C C . ALA A 1 83 ? 17.851 -6.586 -18.268 1.00 88.12 83 ALA A C 1
ATOM 594 O O . ALA A 1 83 ? 17.234 -5.574 -18.618 1.00 88.12 83 ALA A O 1
ATOM 595 N N . ASP A 1 84 ? 18.790 -7.166 -19.008 1.00 91.81 84 ASP A N 1
ATOM 596 C CA . ASP A 1 84 ? 19.039 -6.789 -20.391 1.00 91.81 84 ASP A CA 1
ATOM 597 C C . ASP A 1 84 ? 17.991 -7.426 -21.301 1.00 91.81 84 ASP A C 1
ATOM 599 O O . ASP A 1 84 ? 17.694 -8.618 -21.233 1.00 91.81 84 ASP A O 1
ATOM 603 N N . ILE A 1 85 ? 17.409 -6.590 -22.147 1.00 90.38 85 ILE A N 1
ATOM 604 C CA . ILE A 1 85 ? 16.483 -6.962 -23.199 1.00 90.38 85 ILE A CA 1
ATOM 605 C C . ILE A 1 85 ? 17.314 -7.041 -24.468 1.00 90.38 85 ILE A C 1
ATOM 607 O O . ILE A 1 85 ? 17.892 -6.040 -24.892 1.00 90.38 85 ILE A O 1
ATOM 611 N N . VAL A 1 86 ? 17.358 -8.229 -25.057 1.00 96.25 86 VAL A N 1
ATOM 612 C CA . VAL A 1 86 ? 18.040 -8.503 -26.322 1.00 96.25 86 VAL A CA 1
ATOM 613 C C . VAL A 1 86 ? 17.028 -8.933 -27.378 1.00 96.25 86 VAL A C 1
ATOM 615 O O . VAL A 1 86 ? 15.943 -9.420 -27.041 1.00 96.25 86 VAL A O 1
ATOM 618 N N . ASP A 1 87 ? 17.356 -8.731 -28.648 1.00 95.25 87 ASP A N 1
ATOM 619 C CA . ASP A 1 87 ? 16.552 -9.236 -29.758 1.00 95.25 87 ASP A CA 1
ATOM 620 C C . ASP A 1 87 ? 16.845 -10.722 -30.061 1.00 95.25 87 ASP A C 1
ATOM 622 O O . ASP A 1 87 ? 17.642 -11.383 -29.393 1.00 95.25 87 ASP A O 1
ATOM 626 N N . ALA A 1 88 ? 16.197 -11.270 -31.094 1.00 94.12 88 ALA A N 1
ATOM 627 C CA . ALA A 1 88 ? 16.386 -12.666 -31.498 1.00 94.12 88 ALA A CA 1
ATOM 628 C C . ALA A 1 88 ? 17.796 -12.984 -32.040 1.00 94.12 88 ALA A C 1
ATOM 630 O O . ALA A 1 88 ? 18.141 -14.157 -32.177 1.00 94.12 88 ALA A O 1
ATOM 631 N N . ARG A 1 89 ? 18.596 -11.966 -32.376 1.00 95.81 89 ARG A N 1
ATOM 632 C CA . ARG A 1 89 ? 19.983 -12.083 -32.851 1.00 95.81 89 ARG A CA 1
ATOM 633 C C . ARG A 1 89 ? 20.995 -11.898 -31.718 1.00 95.81 89 ARG A C 1
ATOM 635 O O . ARG A 1 89 ? 22.179 -12.138 -31.932 1.00 95.81 89 ARG A O 1
ATOM 642 N N . GLY A 1 90 ? 20.527 -11.543 -30.520 1.00 92.19 90 GLY A N 1
ATOM 643 C CA . GLY A 1 90 ? 21.356 -11.266 -29.351 1.00 92.19 90 GLY A CA 1
ATOM 644 C C . GLY A 1 90 ? 21.806 -9.808 -29.250 1.00 92.19 90 GLY A C 1
ATOM 645 O O . GLY A 1 90 ? 22.617 -9.497 -28.377 1.00 92.19 90 GLY A O 1
ATOM 646 N N . ASP A 1 91 ? 21.285 -8.915 -30.096 1.00 95.56 91 ASP A N 1
ATOM 647 C CA . ASP A 1 91 ? 21.619 -7.495 -30.056 1.00 95.56 91 ASP A CA 1
ATOM 648 C C . ASP A 1 91 ? 20.930 -6.824 -28.858 1.00 95.56 91 ASP A C 1
ATOM 650 O O . ASP A 1 91 ? 19.744 -7.040 -28.594 1.00 95.56 91 ASP A O 1
ATOM 654 N N . HIS A 1 92 ? 21.675 -6.001 -28.113 1.00 94.62 92 HIS A N 1
ATOM 655 C CA . HIS A 1 92 ? 21.153 -5.286 -26.943 1.00 94.62 92 HIS A CA 1
ATOM 656 C C . HIS A 1 92 ? 20.160 -4.200 -27.356 1.00 94.62 92 HIS A C 1
ATOM 658 O O . HIS A 1 92 ? 20.463 -3.346 -28.188 1.00 94.62 92 HIS A O 1
ATOM 664 N N . LEU A 1 93 ? 18.977 -4.220 -26.743 1.00 93.25 93 LEU A N 1
ATOM 665 C CA . LEU A 1 93 ? 17.915 -3.247 -26.990 1.00 93.25 93 LEU A CA 1
ATOM 666 C C . LEU A 1 93 ? 17.773 -2.251 -25.837 1.00 93.25 93 LEU A C 1
ATOM 668 O O . LEU A 1 93 ? 17.593 -1.057 -26.072 1.00 93.25 93 LEU A O 1
ATOM 672 N N . ALA A 1 94 ? 17.786 -2.733 -24.591 1.00 90.88 94 ALA A N 1
ATOM 673 C CA . ALA A 1 94 ? 17.650 -1.897 -23.398 1.00 90.88 94 ALA A CA 1
ATOM 674 C C . ALA A 1 94 ? 17.963 -2.676 -22.117 1.00 90.88 94 ALA A C 1
ATOM 676 O O . ALA A 1 94 ? 17.751 -3.879 -22.059 1.00 90.88 94 ALA A O 1
ATOM 677 N N . THR A 1 95 ? 18.310 -1.976 -21.039 1.00 88.44 95 THR A N 1
ATOM 678 C CA . THR A 1 95 ? 18.322 -2.540 -19.680 1.00 88.44 95 THR A CA 1
ATOM 679 C C . THR A 1 95 ? 17.112 -2.021 -18.905 1.00 88.44 95 THR A C 1
ATOM 681 O O . THR A 1 95 ? 16.857 -0.814 -18.884 1.00 88.44 95 THR A O 1
ATOM 684 N N . ARG A 1 96 ? 16.351 -2.902 -18.245 1.00 86.88 96 ARG A N 1
ATOM 685 C CA . ARG A 1 96 ? 15.206 -2.519 -17.399 1.00 86.88 96 ARG A CA 1
ATOM 686 C C . ARG A 1 96 ? 15.355 -3.035 -15.980 1.00 86.88 96 ARG A C 1
ATOM 688 O O . ARG A 1 96 ? 15.649 -4.204 -15.773 1.00 86.88 96 ARG A O 1
ATOM 695 N N . GLY A 1 97 ? 15.085 -2.178 -14.999 1.00 86.12 97 GLY A N 1
ATOM 696 C CA . GLY A 1 97 ? 15.055 -2.588 -13.598 1.00 86.12 97 GLY A CA 1
ATOM 697 C C . GLY A 1 97 ? 13.966 -3.633 -13.339 1.00 86.12 97 GLY A C 1
ATOM 698 O O . GLY A 1 97 ? 12.836 -3.459 -13.798 1.00 86.12 97 GLY A O 1
ATOM 699 N N . ILE A 1 98 ? 14.277 -4.671 -12.561 1.00 86.00 98 ILE A N 1
ATOM 700 C CA . ILE A 1 98 ? 13.294 -5.680 -12.133 1.00 86.00 98 ILE A CA 1
ATOM 701 C C . ILE A 1 98 ? 12.573 -5.152 -10.885 1.00 86.00 98 ILE A C 1
ATOM 703 O O . ILE A 1 98 ? 13.207 -5.042 -9.831 1.00 86.00 98 ILE A O 1
ATOM 707 N N . PRO A 1 99 ? 11.285 -4.769 -10.969 1.00 87.88 99 PRO A N 1
ATOM 708 C CA . PRO A 1 99 ? 10.597 -4.111 -9.868 1.00 87.88 99 PRO A CA 1
ATOM 709 C C . PRO A 1 99 ? 10.249 -5.101 -8.753 1.00 87.88 99 PRO A C 1
ATOM 711 O O . PRO A 1 99 ? 9.717 -6.177 -9.012 1.00 87.88 99 PRO A O 1
ATOM 714 N N . VAL A 1 100 ? 10.479 -4.700 -7.506 1.00 89.81 100 VAL A N 1
ATOM 715 C CA . VAL A 1 100 ? 10.056 -5.430 -6.308 1.00 89.81 100 VAL A CA 1
ATOM 716 C C . VAL A 1 100 ? 9.352 -4.473 -5.365 1.00 89.81 100 VAL A C 1
ATOM 718 O O . VAL A 1 100 ? 9.876 -3.409 -5.039 1.00 89.81 100 VAL A O 1
ATOM 721 N N . TYR A 1 101 ? 8.155 -4.852 -4.935 1.00 89.94 101 TYR A N 1
ATOM 722 C CA . TYR A 1 101 ? 7.356 -4.080 -3.994 1.00 89.94 101 TYR A CA 1
ATOM 723 C C . TYR A 1 101 ? 7.601 -4.604 -2.586 1.00 89.94 101 TYR A C 1
ATOM 725 O O . TYR A 1 101 ? 7.355 -5.775 -2.301 1.00 89.94 101 TYR A O 1
ATOM 733 N N . THR A 1 102 ? 8.092 -3.733 -1.710 1.00 90.75 102 THR A N 1
ATOM 734 C CA . THR A 1 102 ? 8.268 -4.049 -0.294 1.00 90.75 102 THR A CA 1
ATOM 735 C C . THR A 1 102 ? 7.131 -3.421 0.488 1.00 90.75 102 THR A C 1
ATOM 737 O O . THR A 1 102 ? 6.902 -2.218 0.371 1.00 90.75 102 THR A O 1
ATOM 740 N N . VAL A 1 103 ? 6.459 -4.224 1.312 1.00 93.69 103 VAL A N 1
ATOM 741 C CA . VAL A 1 103 ? 5.388 -3.778 2.206 1.00 93.69 103 VAL A CA 1
ATOM 742 C C . VAL A 1 103 ? 5.846 -3.952 3.651 1.00 93.69 103 VAL A C 1
ATOM 744 O O . VAL A 1 103 ? 6.247 -5.043 4.046 1.00 93.69 103 VAL A O 1
ATOM 747 N N . LEU A 1 104 ? 5.774 -2.881 4.436 1.00 93.75 104 LEU A N 1
ATOM 748 C CA . LEU A 1 104 ? 5.872 -2.915 5.892 1.00 93.75 104 LEU A CA 1
ATOM 749 C C . LEU A 1 104 ? 4.479 -2.648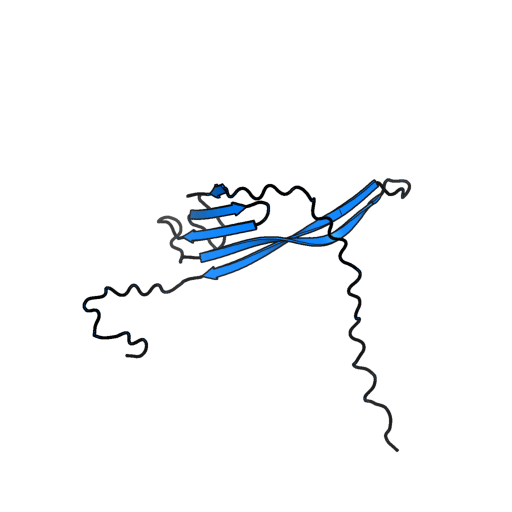 6.446 1.00 93.75 104 LEU A C 1
ATOM 751 O O . LEU A 1 104 ? 3.843 -1.682 6.037 1.00 93.75 104 LEU A O 1
ATOM 755 N N . ALA A 1 105 ? 4.006 -3.489 7.359 1.00 93.69 105 ALA A N 1
ATOM 756 C CA . ALA A 1 105 ? 2.692 -3.342 7.966 1.00 93.69 105 ALA A CA 1
ATOM 757 C C . ALA A 1 105 ? 2.758 -3.629 9.466 1.00 93.69 105 ALA A C 1
ATOM 759 O O . ALA A 1 105 ? 3.456 -4.547 9.897 1.00 93.69 105 ALA A O 1
ATOM 760 N N . GLN A 1 106 ? 2.005 -2.855 10.241 1.00 92.94 106 GLN A N 1
ATOM 761 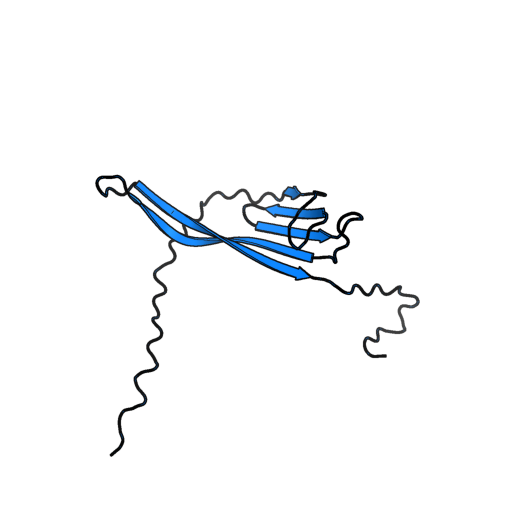C CA . GLN A 1 106 ? 1.832 -3.033 11.674 1.00 92.94 106 GLN A CA 1
ATOM 762 C C . GLN A 1 106 ? 0.339 -3.048 11.990 1.00 92.94 106 GLN A C 1
ATOM 764 O O . GLN A 1 106 ? -0.374 -2.087 11.696 1.00 92.94 106 GLN A O 1
ATOM 769 N N . SER A 1 107 ? -0.120 -4.144 12.593 1.00 90.88 107 SER A N 1
ATOM 770 C CA . SER A 1 107 ? -1.473 -4.236 13.139 1.00 90.88 107 SER A CA 1
ATOM 771 C C . SER A 1 107 ? -1.523 -3.615 14.530 1.00 90.88 107 SER A C 1
ATOM 773 O O . SER A 1 107 ? -0.623 -3.831 15.344 1.00 90.88 107 SER A O 1
ATOM 775 N N . LEU A 1 108 ? -2.577 -2.855 14.798 1.00 86.56 108 LEU A N 1
ATOM 776 C CA . LEU A 1 108 ? -2.848 -2.195 16.066 1.00 86.56 108 LEU A CA 1
ATOM 777 C C . LEU A 1 108 ? -4.098 -2.829 16.677 1.00 86.56 108 LEU A C 1
ATOM 779 O O . LEU A 1 108 ? -5.219 -2.390 16.441 1.00 86.56 108 LEU A O 1
ATOM 783 N N . SER A 1 109 ? -3.886 -3.888 17.455 1.00 79.44 109 SER A N 1
ATOM 784 C CA . SER A 1 109 ? -4.960 -4.700 18.043 1.00 79.44 109 SER A CA 1
ATOM 785 C C . SER A 1 109 ? -5.526 -4.135 19.349 1.00 79.44 109 SER A C 1
ATOM 787 O O . SER A 1 109 ? -6.527 -4.628 19.863 1.00 79.44 109 SER A O 1
ATOM 789 N N . ARG A 1 110 ? -4.861 -3.142 19.950 1.00 68.12 110 ARG A N 1
ATOM 790 C CA . ARG A 1 110 ? -5.294 -2.491 21.194 1.00 68.12 110 ARG A CA 1
ATOM 791 C C . ARG A 1 110 ? -4.985 -1.002 21.130 1.00 68.12 110 ARG A C 1
ATOM 793 O O . ARG A 1 110 ? -3.833 -0.606 21.278 1.00 68.12 110 ARG A O 1
ATOM 800 N N . PHE A 1 111 ? -6.019 -0.190 20.935 1.00 65.06 111 PHE A N 1
ATOM 801 C CA . PHE A 1 111 ? -5.951 1.247 21.174 1.00 65.06 111 PHE A CA 1
ATOM 802 C C . PHE A 1 111 ? -6.453 1.520 22.579 1.00 65.06 111 PHE A C 1
ATOM 804 O O . PHE A 1 111 ? -7.577 1.156 22.918 1.00 65.06 111 PHE A O 1
ATOM 811 N N . ILE A 1 112 ? -5.608 2.144 23.390 1.00 66.00 112 ILE A N 1
ATOM 812 C CA . ILE A 1 112 ? -6.010 2.631 24.701 1.00 66.00 112 ILE A CA 1
ATOM 813 C C . ILE A 1 112 ? -6.118 4.143 24.569 1.00 66.00 112 ILE A C 1
ATOM 815 O O . ILE A 1 112 ? 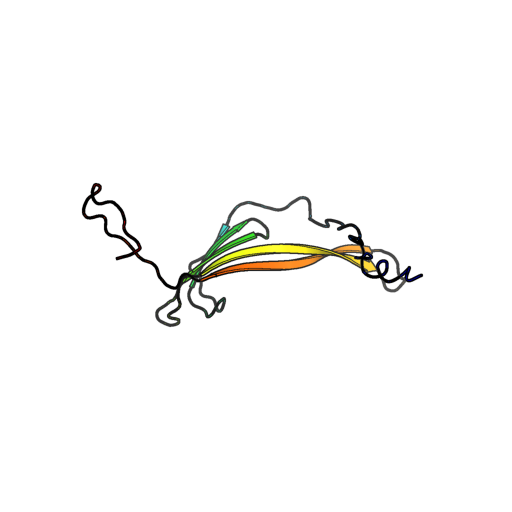-5.114 4.839 24.430 1.00 66.00 112 ILE A O 1
ATOM 819 N N . GLU A 1 113 ? -7.350 4.635 24.523 1.00 59.44 113 GLU A N 1
ATOM 820 C CA . GLU A 1 113 ? -7.633 6.063 24.565 1.00 59.44 113 GLU A CA 1
ATOM 821 C C . GLU A 1 113 ? -7.772 6.481 26.027 1.00 59.44 113 GLU A C 1
ATOM 823 O O . GLU A 1 113 ? -8.639 5.989 26.751 1.00 59.44 113 GLU A O 1
ATOM 828 N N . PHE A 1 114 ? -6.908 7.389 26.472 1.00 63.59 114 PHE A N 1
ATOM 829 C CA . PHE A 1 114 ? -6.983 7.937 27.818 1.00 63.59 114 PHE A CA 1
ATOM 830 C C . PHE A 1 114 ? -7.737 9.254 27.777 1.00 63.59 114 PHE A C 1
ATOM 832 O O . PHE A 1 114 ? -7.292 10.234 27.178 1.00 63.59 114 PHE A O 1
ATOM 839 N N . ARG A 1 115 ? -8.884 9.292 28.452 1.00 61.19 115 ARG A N 1
ATOM 840 C CA . ARG A 1 115 ? -9.585 10.546 28.695 1.00 61.19 115 ARG A CA 1
ATOM 841 C C . ARG A 1 115 ? -8.888 11.260 29.845 1.00 61.19 115 ARG A C 1
ATOM 843 O O . ARG A 1 115 ? -9.015 10.849 30.995 1.00 61.19 115 ARG A O 1
ATOM 850 N N . GLN A 1 116 ? -8.149 12.320 29.537 1.00 59.78 116 GLN A N 1
ATOM 851 C CA . GLN A 1 116 ? -7.491 13.128 30.556 1.00 59.78 116 GLN A CA 1
ATOM 852 C C . GLN A 1 116 ? -8.544 13.808 31.437 1.00 59.78 116 GLN A C 1
ATOM 854 O O . GLN A 1 116 ? -9.260 14.700 30.985 1.00 59.78 116 GLN A O 1
ATOM 859 N N . VAL A 1 117 ? -8.663 13.349 32.685 1.00 64.25 117 VAL A N 1
ATOM 860 C CA . VAL A 1 117 ? -9.597 13.920 33.669 1.00 64.25 117 VAL A CA 1
ATOM 861 C C . VAL A 1 117 ? -8.925 15.049 34.460 1.00 64.25 117 VAL A C 1
ATOM 863 O O . VAL A 1 117 ? -9.596 16.011 34.806 1.00 64.25 117 VAL A O 1
ATOM 866 N N . ASN A 1 118 ? -7.600 14.973 34.664 1.00 60.78 118 ASN A N 1
ATOM 867 C CA . ASN A 1 118 ? -6.753 16.002 35.279 1.00 60.78 118 ASN A CA 1
ATOM 868 C C . ASN A 1 118 ? -5.312 15.921 34.738 1.00 60.78 118 ASN A C 1
ATOM 870 O O . ASN A 1 118 ? -4.799 14.835 34.492 1.00 60.78 118 ASN A O 1
ATOM 874 N N . ALA A 1 119 ? -4.643 17.064 34.548 1.00 60.94 119 ALA A N 1
ATOM 875 C CA . ALA A 1 119 ? -3.270 17.132 34.022 1.00 60.94 119 ALA A CA 1
ATOM 876 C C . ALA A 1 119 ? -2.164 16.802 35.035 1.00 60.94 119 ALA A C 1
ATOM 878 O O . ALA A 1 119 ? -0.998 16.718 34.657 1.00 60.94 119 ALA A O 1
ATOM 879 N N . THR A 1 120 ? -2.526 16.617 36.302 1.00 64.50 120 THR A N 1
ATOM 880 C CA . THR A 1 120 ? -1.575 16.518 37.415 1.00 64.50 120 THR A CA 1
ATOM 881 C C . THR A 1 120 ? -1.273 15.081 37.840 1.00 64.50 120 THR A C 1
ATOM 883 O O . THR A 1 120 ? -0.247 14.855 38.470 1.00 64.50 120 THR A O 1
ATOM 886 N N . ASP A 1 121 ? -2.115 14.110 37.478 1.00 62.28 121 ASP A N 1
ATOM 887 C CA . ASP A 1 121 ? -2.047 12.751 38.044 1.00 62.28 121 ASP A CA 1
ATOM 888 C C . ASP A 1 121 ? -1.095 11.803 37.301 1.00 62.28 121 ASP A C 1
ATOM 890 O O . ASP A 1 121 ? -0.937 10.645 37.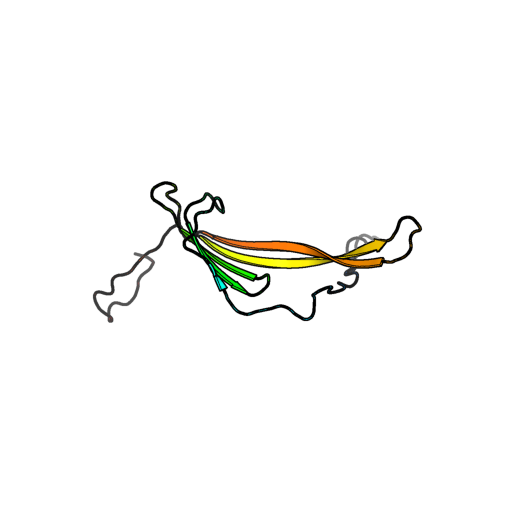681 1.00 62.28 121 ASP A O 1
ATOM 894 N N . GLY A 1 122 ? -0.398 12.299 36.275 1.00 56.78 122 GLY A N 1
ATOM 895 C CA . GLY A 1 122 ? 0.538 11.490 35.504 1.00 56.78 122 GLY A CA 1
ATOM 896 C C . GLY A 1 122 ? -0.134 10.290 34.830 1.00 56.78 122 GLY A C 1
ATOM 897 O O . GLY A 1 122 ? -1.355 10.185 34.741 1.00 56.78 122 GLY A O 1
ATOM 898 N N . PHE A 1 123 ? 0.690 9.407 34.280 1.00 62.69 123 PHE A N 1
ATOM 899 C CA . PHE A 1 123 ? 0.251 8.264 33.493 1.00 62.69 123 PHE A CA 1
ATOM 900 C C . PHE A 1 123 ? 0.881 6.990 34.053 1.00 62.69 123 PHE A C 1
ATOM 902 O O . PHE A 1 123 ? 2.107 6.921 34.140 1.00 62.69 123 PHE A O 1
ATOM 909 N N . ASP A 1 124 ? 0.065 5.999 34.416 1.00 57.69 124 ASP A N 1
ATOM 910 C CA . ASP A 1 124 ? 0.527 4.686 34.877 1.00 57.69 124 ASP A CA 1
ATOM 911 C C . ASP A 1 124 ? 0.086 3.590 33.893 1.00 57.69 124 ASP A C 1
ATOM 913 O O . ASP A 1 124 ? -1.094 3.449 33.582 1.00 57.69 124 ASP A O 1
ATOM 917 N N . LEU A 1 125 ? 1.063 2.835 33.384 1.00 56.25 125 LEU A N 1
ATOM 918 C CA . LEU A 1 125 ? 0.888 1.722 32.441 1.00 56.25 125 LEU A CA 1
ATOM 919 C C . LEU A 1 125 ? 0.914 0.347 33.121 1.00 56.25 125 LEU A C 1
ATOM 921 O O . LEU A 1 125 ? 0.945 -0.671 32.424 1.00 56.25 125 LEU A O 1
ATOM 925 N N . THR A 1 126 ? 1.001 0.308 34.452 1.00 56.19 126 THR A N 1
ATOM 926 C CA . THR A 1 126 ? 1.410 -0.892 35.195 1.00 56.19 126 THR A CA 1
ATOM 927 C C . THR A 1 126 ? 0.505 -1.294 36.359 1.00 56.19 126 THR A C 1
ATOM 929 O O . THR A 1 126 ? 0.823 -2.289 37.013 1.00 56.19 126 THR A O 1
ATOM 932 N N . SER A 1 127 ? -0.607 -0.590 36.606 1.00 51.78 127 SER A N 1
ATOM 933 C CA . SER A 1 127 ? -1.600 -0.963 37.632 1.00 51.78 127 SER A CA 1
ATOM 934 C C . SER A 1 127 ? -2.750 -1.829 37.126 1.00 51.78 127 SER A C 1
ATOM 936 O O . SER A 1 127 ? -3.142 -1.718 35.941 1.00 51.78 127 SER A O 1
#

Foldseek 3Di:
DDDDDPPDPPCPPPPPPDAPPPPDPDFAQPKDWDDQDWDPPPNTAGKIWIDGGQKIWIWGAHDPVGHFFIKTKIKGKDFPGWDFDADPVRHTDDIGTHIDMDMDMDGDPDDDDDDPPDPPPDDDPDD

pLDDT: mean 78.41, std 19.57, range [34.81, 97.81]